Protein AF-A0A2D9PRL6-F1 (afdb_monomer)

Structure (mmCIF, N/CA/C/O backbone):
data_AF-A0A2D9PRL6-F1
#
_entry.id   AF-A0A2D9PRL6-F1
#
loop_
_atom_site.group_PDB
_atom_site.id
_atom_site.type_symbol
_atom_site.label_atom_id
_atom_site.label_alt_id
_atom_site.label_comp_id
_atom_site.label_asym_id
_atom_site.label_entity_id
_atom_site.label_seq_id
_atom_site.pdbx_PDB_ins_code
_atom_site.Cartn_x
_atom_site.Cartn_y
_atom_site.Cartn_z
_atom_site.occupancy
_atom_site.B_iso_or_equiv
_atom_site.auth_seq_id
_atom_site.auth_comp_id
_atom_site.auth_asym_id
_atom_si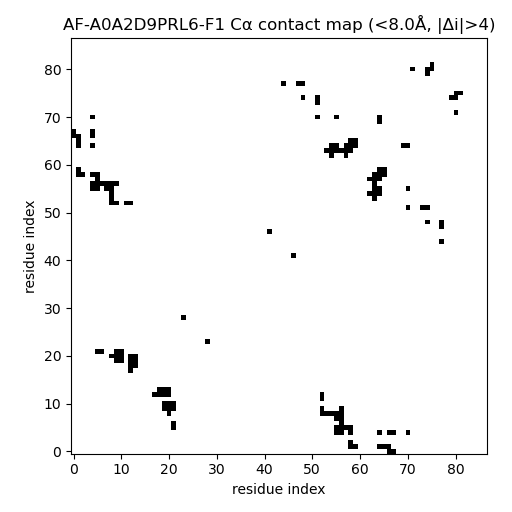te.auth_atom_id
_atom_site.pdbx_PDB_model_num
ATOM 1 N N . MET A 1 1 ? 4.593 -1.662 -13.572 1.00 86.06 1 MET A N 1
ATOM 2 C CA . MET A 1 1 ? 4.416 -2.397 -12.308 1.00 86.06 1 MET A CA 1
ATOM 3 C C . MET A 1 1 ? 4.536 -1.467 -11.108 1.00 86.06 1 MET A C 1
ATOM 5 O O . MET A 1 1 ? 3.536 -1.224 -10.453 1.00 86.06 1 MET A O 1
ATOM 9 N N . GLU A 1 2 ? 5.700 -0.875 -10.833 1.00 91.00 2 GLU A N 1
ATOM 10 C CA . GLU A 1 2 ? 5.917 0.016 -9.679 1.00 91.00 2 GLU A CA 1
ATOM 11 C C . GLU A 1 2 ? 5.019 1.253 -9.745 1.00 91.00 2 GLU A C 1
ATOM 13 O O . GLU A 1 2 ? 4.446 1.664 -8.742 1.00 91.00 2 GLU A O 1
ATOM 18 N N . ARG A 1 3 ? 4.835 1.818 -10.947 1.00 89.56 3 ARG A N 1
ATOM 19 C CA . ARG A 1 3 ? 3.873 2.906 -11.184 1.00 89.56 3 ARG A CA 1
ATOM 20 C C . ARG A 1 3 ? 2.449 2.512 -10.779 1.00 89.56 3 ARG A C 1
ATOM 22 O O . ARG A 1 3 ? 1.776 3.314 -10.145 1.00 89.56 3 ARG A O 1
ATOM 29 N N . ASP A 1 4 ? 2.019 1.300 -11.116 1.00 92.69 4 ASP A N 1
ATOM 30 C CA . ASP A 1 4 ? 0.664 0.811 -10.841 1.00 92.69 4 ASP A CA 1
ATOM 31 C C . ASP A 1 4 ? 0.452 0.611 -9.335 1.00 92.69 4 ASP A C 1
ATOM 33 O O . ASP A 1 4 ? -0.582 0.996 -8.796 1.00 92.69 4 ASP A O 1
ATOM 37 N N . ILE A 1 5 ? 1.471 0.098 -8.635 1.00 94.69 5 ILE A N 1
ATOM 38 C CA . ILE A 1 5 ? 1.470 -0.024 -7.172 1.00 94.69 5 ILE A CA 1
ATOM 39 C C . ILE A 1 5 ? 1.398 1.362 -6.514 1.00 94.69 5 ILE A C 1
ATOM 41 O O . ILE A 1 5 ? 0.604 1.563 -5.597 1.00 94.69 5 ILE A O 1
ATOM 45 N N . ARG A 1 6 ? 2.165 2.348 -7.005 1.00 90.56 6 ARG A N 1
ATOM 46 C CA . ARG A 1 6 ? 2.088 3.728 -6.494 1.00 90.56 6 ARG A CA 1
ATOM 47 C C . ARG A 1 6 ? 0.710 4.345 -6.721 1.00 90.56 6 ARG A C 1
ATOM 49 O O . ARG A 1 6 ? 0.174 4.973 -5.812 1.00 90.56 6 ARG A O 1
ATOM 56 N N . SER A 1 7 ? 0.109 4.132 -7.893 1.00 89.50 7 SER A 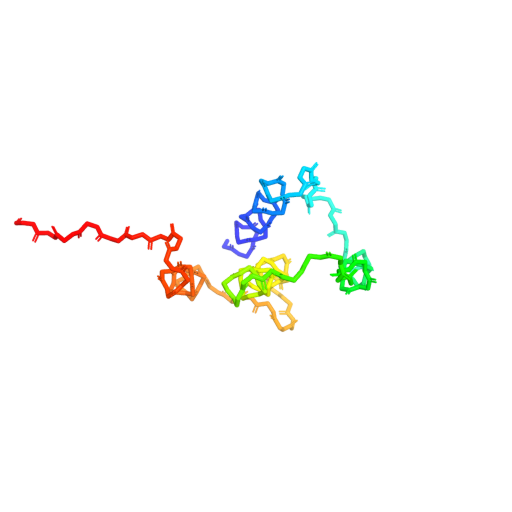N 1
ATOM 57 C CA . SER A 1 7 ? -1.261 4.574 -8.179 1.00 89.50 7 SER A CA 1
ATOM 58 C C . SER A 1 7 ? -2.289 3.910 -7.259 1.00 89.50 7 SER A C 1
ATOM 60 O O . SER A 1 7 ? -3.199 4.587 -6.787 1.00 89.50 7 SER A O 1
ATOM 62 N N . LEU A 1 8 ? -2.124 2.623 -6.942 1.00 91.88 8 LEU A N 1
ATOM 63 C CA . LEU A 1 8 ? -2.966 1.928 -5.967 1.00 91.88 8 LEU A CA 1
ATOM 64 C C . LEU A 1 8 ? -2.816 2.523 -4.558 1.00 91.88 8 LEU A C 1
ATOM 66 O O . LEU A 1 8 ? -3.817 2.800 -3.903 1.00 91.88 8 LEU A O 1
ATOM 70 N N . GLY A 1 9 ? -1.584 2.793 -4.116 1.00 90.19 9 GLY A N 1
ATOM 71 C CA . GLY A 1 9 ? -1.324 3.476 -2.846 1.00 90.19 9 GLY A CA 1
ATOM 72 C C . GLY A 1 9 ? -1.982 4.857 -2.777 1.00 90.19 9 GLY A C 1
ATOM 73 O O . GLY A 1 9 ? -2.601 5.202 -1.770 1.00 90.19 9 GLY A O 1
ATOM 74 N N . ALA A 1 10 ? -1.926 5.624 -3.869 1.00 84.56 10 ALA A N 1
ATOM 75 C CA . ALA A 1 10 ? -2.595 6.918 -3.953 1.00 84.56 10 ALA A CA 1
ATOM 76 C C . ALA A 1 10 ? -4.126 6.805 -3.868 1.00 84.56 10 ALA A C 1
ATOM 78 O O . ALA A 1 10 ? -4.753 7.595 -3.164 1.00 84.56 10 ALA A O 1
ATOM 79 N N . LEU A 1 11 ? -4.719 5.793 -4.512 1.00 87.31 11 LEU A N 1
ATOM 80 C CA . LEU A 1 11 ? -6.153 5.502 -4.409 1.00 87.31 11 LEU A CA 1
ATOM 81 C C . LEU A 1 11 ? -6.562 5.146 -2.977 1.00 87.31 11 LEU A C 1
ATOM 83 O O . LEU A 1 11 ? -7.532 5.704 -2.474 1.00 87.31 11 LEU A O 1
ATOM 87 N N . PHE A 1 12 ? -5.812 4.280 -2.289 1.00 87.44 12 PHE A N 1
ATOM 88 C CA . PHE A 1 12 ? -6.083 3.974 -0.881 1.00 87.44 12 PHE A CA 1
ATOM 89 C C . PHE A 1 12 ? -5.992 5.220 0.006 1.00 87.44 12 PHE A C 1
ATOM 91 O O . PHE A 1 12 ? -6.864 5.432 0.847 1.00 87.44 12 PHE A O 1
ATOM 98 N N . SER A 1 13 ? -4.975 6.063 -0.198 1.00 82.25 13 SER A N 1
ATOM 99 C CA . SER A 1 13 ? -4.833 7.332 0.527 1.00 82.25 13 SER A CA 1
ATOM 100 C C . SER A 1 13 ? -6.047 8.247 0.311 1.00 82.25 13 SER A C 1
ATOM 102 O O . SER A 1 13 ? -6.612 8.783 1.268 1.00 82.25 13 SER A O 1
ATOM 104 N N . PHE A 1 14 ? -6.521 8.351 -0.934 1.00 79.25 14 PHE A N 1
ATOM 105 C CA . PHE A 1 14 ? -7.718 9.118 -1.259 1.00 79.25 14 PHE A CA 1
ATOM 106 C C . PHE A 1 14 ? -8.975 8.534 -0.608 1.00 79.25 14 PHE A C 1
ATOM 108 O O . PHE A 1 14 ? -9.738 9.269 0.011 1.00 79.25 14 PHE A O 1
ATOM 115 N N . CYS A 1 15 ? -9.186 7.220 -0.685 1.00 80.19 15 CYS A N 1
ATOM 116 C CA . CYS A 1 15 ? -10.360 6.575 -0.099 1.00 80.19 15 CYS A CA 1
ATOM 117 C C . CYS A 1 15 ? -10.409 6.689 1.430 1.00 80.19 15 CYS A C 1
ATOM 119 O O . CYS A 1 15 ? -11.489 6.837 1.993 1.00 80.19 15 CYS A O 1
ATOM 121 N N . LEU A 1 16 ? -9.259 6.614 2.102 1.00 74.81 16 LEU A N 1
ATOM 122 C CA . LEU A 1 16 ? -9.190 6.657 3.562 1.00 74.81 16 LEU A CA 1
ATOM 123 C C . LEU A 1 16 ? -9.244 8.086 4.119 1.00 74.81 16 LEU A C 1
ATOM 125 O O . LEU A 1 16 ? -9.758 8.284 5.218 1.00 74.81 16 LEU A O 1
ATOM 129 N N . PHE A 1 17 ? -8.716 9.074 3.386 1.00 70.25 17 PHE A N 1
ATOM 130 C CA . PHE A 1 17 ? -8.460 10.414 3.936 1.00 70.25 17 PHE A CA 1
ATOM 131 C C . PHE A 1 17 ? -8.946 11.573 3.057 1.00 70.25 17 PHE A C 1
ATOM 133 O O . PHE A 1 17 ? -8.774 12.732 3.431 1.00 70.25 17 PHE A O 1
ATOM 140 N N . GLY A 1 18 ? -9.506 11.298 1.877 1.00 67.94 18 GLY A N 1
ATOM 141 C CA . GLY A 1 18 ? -9.913 12.318 0.905 1.00 67.94 18 GLY A CA 1
ATOM 142 C C . GLY A 1 18 ? -8.745 13.096 0.288 1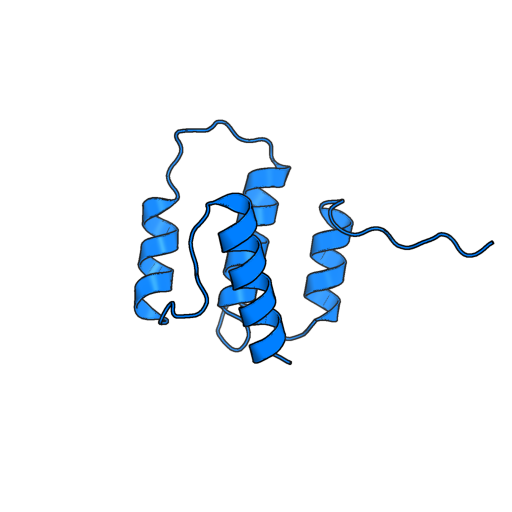.00 67.94 18 GLY A C 1
ATOM 143 O O . GLY A 1 18 ? -8.961 14.163 -0.284 1.00 67.94 18 GLY A O 1
ATOM 144 N N . ARG A 1 19 ? -7.504 12.604 0.423 1.00 65.00 19 ARG A N 1
ATOM 145 C CA . ARG A 1 19 ? -6.294 13.262 -0.091 1.00 65.00 19 ARG A CA 1
ATOM 146 C C . ARG A 1 19 ? -5.790 12.582 -1.355 1.00 65.00 19 ARG A C 1
ATOM 148 O O . ARG A 1 19 ? -5.516 11.386 -1.349 1.00 65.00 19 ARG A O 1
ATOM 155 N N . ASP A 1 20 ? -5.621 13.358 -2.419 1.00 65.19 20 ASP A N 1
ATOM 156 C CA . ASP A 1 20 ? -4.989 12.875 -3.642 1.00 65.19 20 ASP A CA 1
ATOM 157 C C . ASP A 1 20 ? -3.468 12.795 -3.443 1.00 65.19 20 ASP A C 1
ATOM 159 O O . ASP A 1 20 ? -2.789 13.815 -3.324 1.00 65.19 20 ASP A O 1
ATOM 163 N N . ALA A 1 21 ? -2.942 11.571 -3.372 1.00 62.47 21 ALA A N 1
ATOM 164 C CA . ALA A 1 21 ? -1.512 11.323 -3.230 1.00 62.47 21 ALA A CA 1
ATOM 165 C C . ALA A 1 21 ? -0.808 1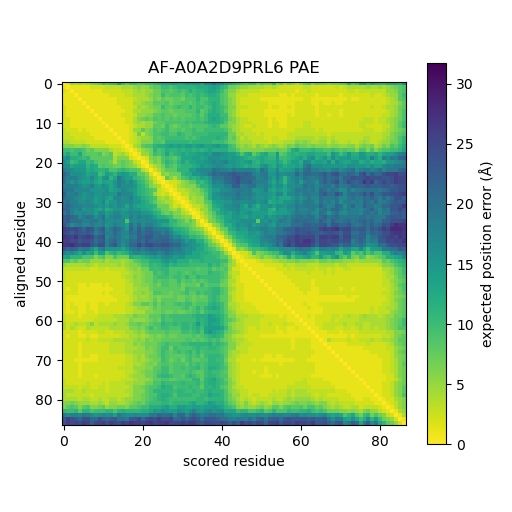1.007 -4.568 1.00 62.47 21 ALA A C 1
ATOM 167 O O . ALA A 1 21 ? 0.354 10.601 -4.570 1.00 62.47 21 ALA A O 1
ATOM 168 N N . THR A 1 22 ? -1.479 11.184 -5.714 1.00 62.56 22 THR A N 1
ATOM 169 C CA . THR A 1 22 ? -0.911 10.868 -7.040 1.00 62.56 22 THR A CA 1
ATOM 170 C C . THR A 1 22 ? 0.273 11.756 -7.429 1.00 62.56 22 THR A C 1
ATOM 172 O O . THR A 1 22 ? 1.108 11.334 -8.230 1.00 62.56 22 THR A O 1
ATOM 175 N N . ALA A 1 23 ? 0.371 12.953 -6.844 1.00 54.62 23 ALA A N 1
ATOM 176 C CA . ALA A 1 23 ? 1.417 13.938 -7.117 1.00 54.62 23 ALA A CA 1
ATOM 177 C C . ALA A 1 23 ? 2.539 13.983 -6.060 1.00 54.62 23 ALA A C 1
ATOM 179 O O . ALA A 1 23 ? 3.461 14.783 -6.204 1.00 54.62 23 ALA A O 1
ATOM 180 N N . VAL A 1 24 ? 2.473 13.148 -5.013 1.00 57.97 24 VAL A N 1
ATOM 181 C CA . VAL A 1 24 ? 3.348 13.269 -3.835 1.00 57.97 24 VAL A CA 1
ATOM 182 C C . VAL A 1 24 ? 4.783 12.910 -4.213 1.00 57.97 24 VAL A C 1
ATOM 184 O O . VAL A 1 24 ? 5.112 11.757 -4.502 1.00 57.97 24 VAL A O 1
ATOM 187 N N . THR A 1 25 ? 5.642 13.924 -4.223 1.00 53.44 25 THR A N 1
ATOM 188 C CA . THR A 1 25 ? 7.084 13.778 -4.444 1.00 53.44 25 THR A CA 1
ATOM 189 C C . THR A 1 25 ? 7.752 13.106 -3.239 1.00 53.44 25 THR A C 1
ATOM 191 O O . THR A 1 25 ? 7.241 13.145 -2.121 1.00 53.44 25 THR A O 1
ATOM 194 N N . GLU A 1 26 ? 8.926 12.492 -3.429 1.00 51.44 26 GLU A N 1
ATOM 195 C CA . GLU A 1 26 ? 9.660 11.769 -2.369 1.00 51.44 26 GLU A CA 1
ATOM 196 C C . GLU A 1 26 ? 9.892 12.613 -1.094 1.00 51.44 26 GLU A C 1
ATOM 198 O O . GLU A 1 26 ? 9.969 12.086 0.018 1.00 51.44 26 GLU A O 1
ATOM 203 N N . LEU A 1 27 ? 9.943 13.941 -1.246 1.00 45.47 27 LEU A N 1
ATOM 204 C CA . LEU A 1 27 ? 10.089 14.914 -0.164 1.00 45.47 27 LEU A CA 1
ATOM 205 C C . LEU A 1 27 ? 8.815 15.059 0.693 1.00 45.47 27 LEU A C 1
ATOM 207 O O . LEU A 1 27 ? 8.902 15.196 1.913 1.00 45.47 27 LEU A O 1
ATOM 211 N N . GLU A 1 28 ? 7.638 14.985 0.076 1.00 55.53 28 GLU A N 1
ATOM 212 C CA . GLU A 1 28 ? 6.331 15.079 0.741 1.00 55.53 28 GLU A CA 1
ATOM 213 C C . GLU A 1 28 ? 5.950 13.755 1.428 1.00 55.53 28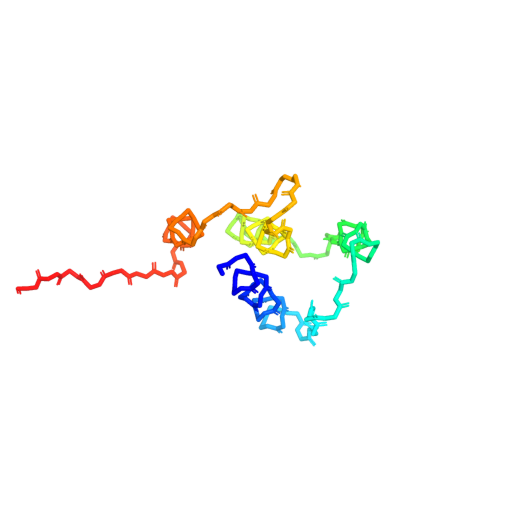 GLU A C 1
ATOM 215 O O . GLU A 1 28 ? 5.242 13.760 2.436 1.00 55.53 28 GLU A O 1
ATOM 220 N N . LEU A 1 29 ? 6.513 12.622 0.982 1.00 55.75 29 LEU A N 1
ATOM 221 C CA . LEU A 1 29 ? 6.367 11.329 1.668 1.00 55.75 29 LEU A CA 1
ATOM 222 C C . LEU A 1 29 ? 6.924 11.345 3.095 1.00 55.75 29 LEU A C 1
ATOM 224 O O . LEU A 1 29 ? 6.353 10.709 3.976 1.00 55.75 29 LEU A O 1
ATOM 228 N N . ARG A 1 30 ? 7.995 12.108 3.350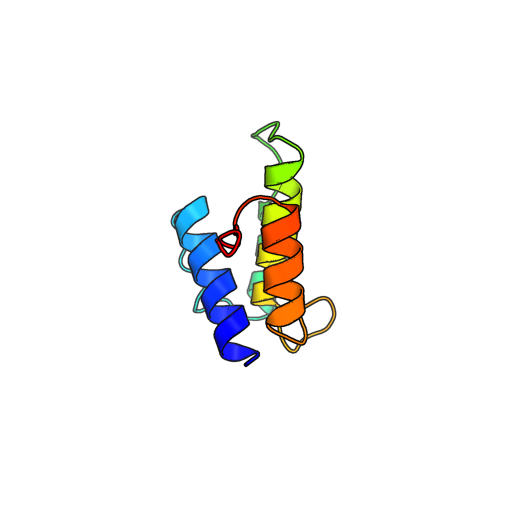 1.00 49.94 30 ARG A N 1
ATOM 229 C CA . ARG A 1 30 ? 8.543 12.288 4.709 1.00 49.94 30 ARG A CA 1
ATOM 230 C C . ARG A 1 30 ? 7.651 13.156 5.600 1.00 49.94 30 ARG A C 1
ATOM 232 O O . ARG A 1 30 ? 7.740 13.066 6.818 1.00 49.94 30 ARG A O 1
ATOM 239 N N . GLN A 1 31 ? 6.807 14.004 5.013 1.00 51.12 31 GLN A N 1
ATOM 240 C CA . GLN A 1 31 ? 5.847 14.827 5.756 1.00 51.12 31 GLN A CA 1
ATOM 241 C C . GLN A 1 31 ? 4.558 14.056 6.068 1.00 51.12 31 GLN A C 1
ATOM 243 O O . GLN A 1 31 ? 3.917 14.324 7.085 1.00 51.12 31 GLN A O 1
ATOM 248 N N . LEU A 1 32 ? 4.205 13.070 5.236 1.00 55.12 32 LEU A N 1
ATOM 249 C CA . LEU A 1 32 ? 3.090 12.162 5.498 1.00 55.12 32 LEU A CA 1
ATOM 250 C C . LEU A 1 32 ? 3.351 11.291 6.740 1.00 55.12 32 LEU A C 1
ATOM 252 O O . LEU A 1 32 ? 2.447 11.150 7.552 1.00 55.12 32 LEU A O 1
ATOM 256 N N . ASP A 1 33 ? 4.588 10.816 6.945 1.00 53.59 33 ASP A N 1
ATOM 257 C CA . ASP A 1 33 ? 5.003 10.110 8.177 1.00 53.59 33 ASP A CA 1
ATOM 258 C C . ASP A 1 33 ? 4.823 10.977 9.442 1.00 53.59 33 ASP A C 1
ATOM 260 O O . ASP A 1 33 ? 4.421 10.478 10.487 1.00 53.59 33 ASP A O 1
ATOM 264 N N . ASN A 1 34 ? 5.068 12.292 9.346 1.00 50.12 34 ASN A N 1
ATOM 265 C CA . ASN A 1 34 ? 5.048 13.217 10.492 1.00 50.12 34 ASN A CA 1
ATOM 266 C C . ASN A 1 34 ? 3.679 13.862 10.774 1.00 50.12 34 ASN A C 1
ATOM 268 O O . ASN A 1 34 ? 3.489 14.452 11.832 1.00 50.12 34 ASN A O 1
ATOM 272 N N . THR A 1 35 ? 2.730 13.796 9.836 1.00 52.84 35 THR A N 1
ATOM 273 C CA . THR A 1 35 ? 1.339 14.261 10.041 1.00 52.84 35 THR A CA 1
ATOM 274 C C . THR A 1 35 ? 0.396 13.121 10.417 1.00 52.84 35 TH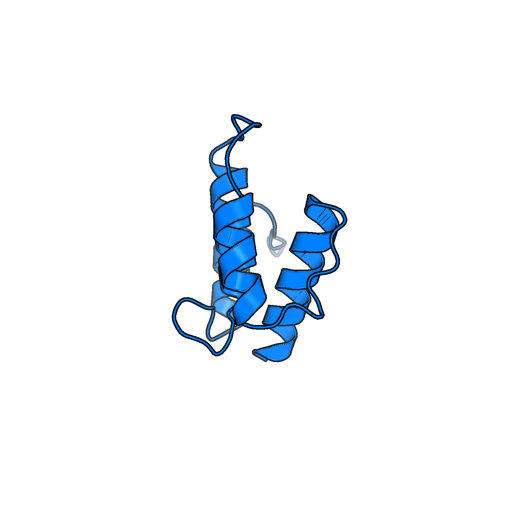R A C 1
ATOM 276 O O . THR A 1 35 ? -0.810 13.320 10.544 1.00 52.84 35 THR A O 1
ATOM 279 N N . TRP A 1 36 ? 0.958 11.926 10.591 1.00 59.16 36 TRP A N 1
ATOM 280 C CA . TRP A 1 36 ? 0.247 10.687 10.863 1.00 59.16 36 TRP A CA 1
ATOM 281 C C . TRP A 1 36 ? -0.230 10.544 12.322 1.00 59.16 36 TRP A C 1
ATOM 283 O O . TRP A 1 36 ? -0.943 9.587 12.635 1.00 59.16 36 TRP A O 1
ATOM 293 N N . ASP A 1 37 ? 0.146 11.481 13.197 1.00 52.75 37 ASP A N 1
ATOM 294 C CA . ASP A 1 37 ? 0.052 11.350 14.653 1.00 52.75 37 ASP A CA 1
ATOM 295 C C . ASP A 1 37 ? -1.390 11.515 15.192 1.00 52.75 37 ASP A C 1
ATOM 297 O O . ASP A 1 37 ? -1.951 12.607 15.268 1.00 52.75 37 ASP A O 1
ATOM 301 N N . ASP A 1 38 ? -1.999 10.359 15.474 1.00 53.66 38 ASP A N 1
ATOM 302 C CA . ASP A 1 38 ? -2.733 9.971 16.685 1.00 53.66 38 ASP A CA 1
ATOM 303 C C . ASP A 1 38 ? -3.754 10.931 17.328 1.00 53.66 38 ASP A C 1
ATOM 305 O O . ASP A 1 38 ? -3.621 11.342 18.478 1.00 53.66 38 ASP A O 1
ATOM 309 N N . GLU A 1 39 ? -4.908 11.117 16.679 1.00 47.84 39 GLU A N 1
ATOM 310 C CA . GLU A 1 39 ? -6.160 11.403 17.417 1.00 47.84 39 GLU A CA 1
ATOM 311 C C . GLU A 1 39 ? -7.187 10.267 17.378 1.00 47.84 39 GLU A C 1
ATOM 313 O O . GLU A 1 39 ? -8.177 10.282 18.111 1.00 47.84 39 GLU A O 1
ATOM 318 N N . GLN A 1 40 ? -6.951 9.220 16.590 1.00 47.66 40 GLN A N 1
ATOM 319 C CA . GLN A 1 40 ? -7.825 8.056 16.592 1.00 47.66 40 GLN A CA 1
ATOM 320 C C . GLN A 1 40 ? -7.050 6.842 17.059 1.00 47.66 40 GLN A C 1
ATOM 322 O O . GLN A 1 40 ? -6.188 6.326 16.356 1.00 47.66 40 GLN A O 1
ATOM 327 N N . LYS A 1 41 ? -7.427 6.384 18.255 1.00 46.66 41 LYS A N 1
ATOM 328 C CA . LYS A 1 41 ? -7.154 5.076 18.857 1.00 46.66 41 LYS A CA 1
ATOM 329 C C . LYS A 1 41 ? -7.684 3.973 17.923 1.00 46.66 41 LYS A C 1
ATOM 331 O O . LYS A 1 41 ? -8.703 3.340 18.182 1.00 46.66 41 LYS A O 1
ATOM 336 N N . ALA A 1 42 ? -7.072 3.850 16.756 1.00 48.69 42 ALA A N 1
ATOM 337 C CA . ALA A 1 42 ? -7.566 3.073 15.643 1.00 48.69 42 ALA A CA 1
ATOM 338 C C . ALA A 1 42 ? -7.121 1.620 15.817 1.00 48.69 42 ALA A C 1
ATOM 340 O O . ALA A 1 42 ? -6.029 1.342 16.310 1.00 48.69 42 ALA A O 1
ATOM 341 N N . SER A 1 43 ? -7.999 0.685 15.463 1.00 57.75 43 SER A N 1
ATOM 342 C CA . SER A 1 43 ? -7.733 -0.748 15.579 1.00 57.75 43 SER A CA 1
ATOM 343 C C . SER A 1 43 ? -6.427 -1.138 14.868 1.00 57.75 43 SER A C 1
ATOM 345 O O . SER A 1 43 ? -6.031 -0.495 13.896 1.00 57.75 43 SER A O 1
ATOM 347 N N . CYS A 1 44 ? -5.772 -2.213 15.326 1.00 58.78 44 CYS A N 1
ATOM 348 C CA . CYS A 1 44 ? -4.524 -2.755 14.757 1.00 58.78 44 CYS A CA 1
ATOM 349 C C . CYS A 1 44 ? -4.525 -2.791 13.211 1.00 58.78 44 CYS A C 1
ATOM 351 O O . CYS A 1 44 ? -3.536 -2.438 12.567 1.00 58.78 44 CYS A O 1
ATOM 353 N N . ASN A 1 45 ? -5.676 -3.118 12.616 1.00 68.00 45 ASN A N 1
ATOM 354 C CA . ASN A 1 45 ? -5.848 -3.227 11.168 1.00 68.00 45 ASN A CA 1
ATOM 355 C C . ASN A 1 45 ? -5.718 -1.883 10.442 1.00 68.00 45 ASN A C 1
ATOM 357 O O . ASN A 1 45 ? -5.231 -1.850 9.316 1.00 68.00 45 ASN A O 1
ATOM 361 N N . ILE A 1 46 ? -6.120 -0.773 11.071 1.00 74.75 46 ILE A N 1
ATOM 362 C CA . ILE A 1 46 ? -5.953 0.559 10.488 1.00 74.75 46 ILE A CA 1
ATOM 363 C C . ILE A 1 46 ? -4.464 0.891 10.444 1.00 74.75 46 ILE A C 1
ATOM 365 O O . ILE A 1 46 ? -3.966 1.213 9.376 1.00 74.75 46 ILE A O 1
ATOM 369 N N . THR A 1 47 ? -3.718 0.738 11.539 1.00 78.62 47 THR A N 1
ATOM 370 C CA . THR A 1 47 ? -2.264 0.991 11.536 1.00 78.62 47 THR A CA 1
ATOM 371 C C . THR A 1 47 ? -1.535 0.150 10.489 1.00 78.62 47 THR A C 1
ATOM 373 O O . THR A 1 47 ? -0.732 0.687 9.729 1.00 78.62 47 THR A O 1
ATOM 376 N N . ALA A 1 48 ? -1.867 -1.136 10.375 1.00 85.25 48 ALA A N 1
ATOM 377 C CA . ALA A 1 48 ? -1.240 -2.015 9.395 1.00 85.25 48 ALA A CA 1
ATOM 378 C C . ALA A 1 48 ? -1.597 -1.644 7.940 1.00 85.25 48 ALA A C 1
ATOM 380 O O . ALA A 1 48 ? -0.708 -1.569 7.093 1.00 85.25 48 ALA A O 1
ATOM 381 N N . LEU A 1 49 ? -2.860 -1.298 7.656 1.00 85.81 49 LEU A N 1
ATOM 382 C CA . LEU A 1 49 ? -3.270 -0.790 6.341 1.00 85.81 49 LEU A CA 1
ATOM 383 C C . LEU A 1 49 ? -2.511 0.485 5.970 1.00 85.81 49 LEU A C 1
ATOM 385 O O . LEU A 1 49 ? -2.026 0.629 4.852 1.00 85.81 49 LEU A O 1
ATOM 389 N N . LYS A 1 50 ? -2.365 1.404 6.919 1.00 83.88 50 LYS A N 1
ATOM 390 C CA . LYS A 1 50 ? -1.636 2.658 6.729 1.00 83.88 50 LYS A CA 1
ATOM 391 C C . LYS A 1 50 ? -0.169 2.404 6.365 1.00 83.88 50 LYS A C 1
ATOM 393 O O . LYS A 1 50 ? 0.338 2.991 5.408 1.00 83.88 50 LYS A O 1
ATOM 398 N N . THR A 1 51 ? 0.482 1.462 7.050 1.00 87.94 51 THR A N 1
ATOM 399 C CA . THR A 1 51 ? 1.827 0.996 6.688 1.00 87.94 51 THR A CA 1
ATOM 400 C C . THR A 1 51 ? 1.863 0.429 5.268 1.00 87.94 51 THR A C 1
ATOM 402 O O . THR A 1 51 ? 2.748 0.799 4.494 1.00 87.94 51 THR A O 1
ATOM 405 N N . SER A 1 52 ? 0.900 -0.411 4.879 1.00 91.56 52 SER A N 1
ATOM 406 C CA . SER A 1 52 ? 0.818 -0.932 3.508 1.00 91.56 52 SER A CA 1
ATOM 407 C C . SER A 1 52 ? 0.665 0.190 2.477 1.00 91.56 52 SER A C 1
ATOM 409 O O . SER A 1 52 ? 1.372 0.187 1.473 1.00 91.56 52 SER A O 1
ATOM 411 N N . VAL A 1 53 ? -0.172 1.199 2.733 1.00 89.94 53 VAL A N 1
ATOM 412 C CA . VAL A 1 53 ? -0.333 2.361 1.840 1.00 89.94 53 VAL A CA 1
ATOM 413 C C . VAL A 1 53 ? 0.987 3.113 1.656 1.00 89.94 53 VAL A C 1
ATOM 415 O O . VAL A 1 53 ? 1.380 3.387 0.521 1.00 89.94 53 VAL A O 1
ATOM 418 N N . LEU A 1 54 ? 1.728 3.382 2.735 1.00 88.06 54 LEU A N 1
ATOM 419 C CA . LEU A 1 54 ? 3.042 4.034 2.651 1.00 88.06 54 LEU A CA 1
ATOM 420 C C . LEU A 1 54 ? 4.042 3.207 1.829 1.00 88.06 54 LEU A C 1
ATOM 422 O O . LEU A 1 54 ? 4.753 3.748 0.977 1.00 88.06 54 LEU A O 1
ATOM 426 N N . ARG A 1 55 ? 4.063 1.884 2.022 1.00 92.38 55 ARG A N 1
ATOM 427 C CA . ARG A 1 55 ? 4.903 0.968 1.234 1.00 92.38 55 ARG A CA 1
ATOM 428 C C . ARG A 1 55 ? 4.503 0.936 -0.244 1.00 92.38 55 ARG A C 1
ATOM 430 O O . ARG A 1 55 ? 5.382 0.816 -1.097 1.00 92.38 55 ARG A O 1
ATOM 437 N N . MET A 1 56 ? 3.213 1.074 -0.566 1.00 93.19 56 MET A N 1
ATOM 438 C CA . MET A 1 56 ? 2.736 1.176 -1.953 1.00 93.19 56 MET A CA 1
ATOM 439 C C . MET A 1 56 ? 3.216 2.462 -2.616 1.00 93.19 56 MET A C 1
ATOM 441 O O . MET A 1 56 ? 3.748 2.415 -3.723 1.00 93.19 56 MET A O 1
ATOM 445 N N . ILE A 1 57 ? 3.097 3.606 -1.936 1.00 88.06 57 ILE A N 1
ATOM 446 C CA . ILE A 1 57 ? 3.539 4.888 -2.501 1.00 88.06 57 ILE A CA 1
ATOM 447 C C . ILE A 1 57 ? 5.067 4.906 -2.703 1.00 88.06 57 ILE A C 1
ATOM 449 O O . ILE A 1 57 ? 5.563 5.491 -3.665 1.00 88.06 57 ILE A O 1
ATOM 453 N N . ARG A 1 58 ? 5.822 4.184 -1.864 1.00 87.75 58 ARG A N 1
ATOM 454 C CA . ARG A 1 58 ? 7.278 4.006 -2.000 1.00 87.75 58 ARG A CA 1
ATOM 455 C C . ARG A 1 58 ? 7.697 2.918 -2.995 1.00 87.75 58 ARG A C 1
ATOM 457 O O . ARG A 1 58 ? 8.886 2.608 -3.053 1.00 87.75 58 ARG A O 1
ATOM 464 N N . ALA A 1 59 ? 6.790 2.308 -3.761 1.00 91.31 59 ALA A N 1
ATOM 465 C CA . ALA A 1 59 ? 7.170 1.223 -4.668 1.00 91.31 59 ALA A CA 1
ATOM 466 C C . ALA A 1 59 ? 8.264 1.663 -5.659 1.00 91.31 59 ALA A C 1
ATOM 468 O O . ALA A 1 59 ? 8.179 2.745 -6.247 1.00 91.31 59 ALA A O 1
ATOM 469 N N . GLY A 1 60 ? 9.298 0.833 -5.822 1.00 85.38 60 GLY A N 1
ATOM 470 C CA . GLY A 1 60 ? 10.520 1.169 -6.570 1.00 85.38 60 GLY A CA 1
ATOM 471 C C . GLY A 1 60 ? 11.600 1.922 -5.772 1.00 85.38 60 GLY A C 1
ATOM 472 O O . GLY A 1 60 ? 12.663 2.205 -6.315 1.00 85.38 60 GLY A O 1
ATOM 473 N N . PHE A 1 61 ? 11.361 2.212 -4.489 1.00 86.62 61 PHE A N 1
ATOM 474 C CA . PHE A 1 61 ? 12.326 2.808 -3.559 1.00 86.62 61 PHE A CA 1
ATOM 475 C C . PHE A 1 61 ? 12.541 1.915 -2.329 1.00 86.62 61 PHE A C 1
ATOM 477 O O . PHE A 1 61 ? 11.797 0.963 -2.074 1.00 86.62 61 PHE A O 1
ATOM 484 N N . ALA A 1 62 ? 13.555 2.243 -1.523 1.00 86.88 62 ALA A N 1
ATOM 485 C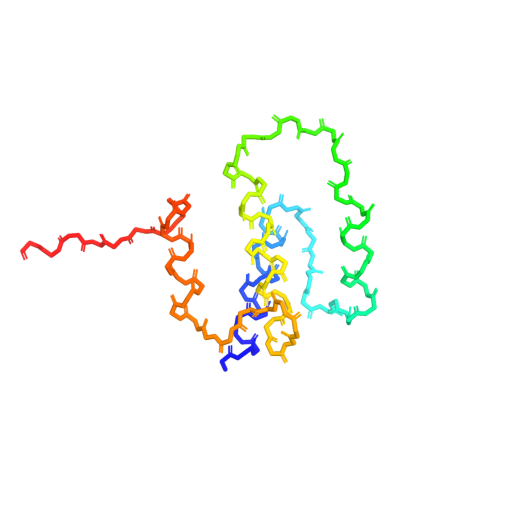 CA . ALA A 1 62 ? 13.832 1.538 -0.275 1.00 86.88 62 ALA A CA 1
ATOM 486 C C . ALA A 1 62 ? 12.618 1.570 0.674 1.00 86.88 62 ALA A C 1
ATOM 488 O O . ALA A 1 62 ? 12.035 2.631 0.932 1.00 86.88 62 ALA A O 1
ATOM 489 N N . GLY A 1 63 ? 12.256 0.395 1.197 1.00 85.12 63 GLY A N 1
ATOM 490 C CA . GLY A 1 63 ? 11.100 0.195 2.078 1.00 85.12 63 GLY A CA 1
ATOM 491 C C . GLY A 1 63 ? 9.751 0.084 1.358 1.00 85.12 63 GLY A C 1
ATOM 492 O O . GLY A 1 63 ? 8.754 -0.206 2.012 1.00 85.12 63 GLY A O 1
ATOM 493 N N . GLY A 1 64 ? 9.696 0.282 0.038 1.00 91.69 64 GLY A N 1
ATOM 494 C CA . GLY A 1 64 ? 8.482 0.084 -0.752 1.00 91.69 64 GLY A CA 1
ATOM 495 C C . GLY A 1 64 ? 8.305 -1.342 -1.267 1.00 91.69 64 GLY A C 1
ATOM 496 O O . GLY A 1 64 ? 9.239 -2.151 -1.256 1.00 91.69 64 GLY A O 1
ATOM 497 N N . TYR A 1 65 ? 7.102 -1.643 -1.756 1.00 94.81 65 TYR A N 1
ATOM 498 C CA . TYR A 1 65 ? 6.846 -2.906 -2.452 1.00 94.81 65 TYR A CA 1
ATOM 499 C C . TYR A 1 65 ? 7.640 -2.997 -3.760 1.00 94.81 65 TYR A C 1
ATOM 501 O O . TYR A 1 65 ? 7.830 -2.000 -4.460 1.00 94.81 65 TYR A O 1
ATOM 509 N N . GLN A 1 66 ? 8.094 -4.210 -4.073 1.00 94.69 66 GLN A N 1
ATOM 510 C CA . GLN A 1 66 ? 8.858 -4.512 -5.288 1.00 94.69 66 GLN A CA 1
ATOM 511 C C . GLN A 1 66 ? 7.986 -5.158 -6.372 1.00 94.69 66 GLN A C 1
ATOM 513 O O . GLN A 1 66 ? 8.311 -5.092 -7.552 1.00 94.69 66 GLN A O 1
ATOM 518 N N . ASP A 1 67 ? 6.854 -5.742 -5.984 1.00 95.25 67 ASP A N 1
ATOM 519 C CA . ASP A 1 67 ? 5.951 -6.460 -6.872 1.00 95.25 67 ASP A CA 1
ATOM 520 C C . ASP A 1 67 ? 4.501 -6.393 -6.360 1.00 95.25 67 ASP A C 1
ATOM 522 O O . ASP A 1 67 ? 4.238 -6.119 -5.187 1.00 95.25 67 ASP A O 1
ATOM 526 N N . MET A 1 68 ? 3.547 -6.629 -7.265 1.00 95.56 68 MET A N 1
ATOM 527 C CA . MET A 1 68 ? 2.113 -6.578 -6.957 1.00 95.56 68 MET A CA 1
ATOM 528 C C . MET A 1 68 ? 1.634 -7.811 -6.174 1.00 95.56 68 MET A C 1
ATOM 530 O O . MET A 1 68 ? 0.621 -7.747 -5.484 1.00 95.56 68 MET A O 1
ATOM 534 N N . GLN A 1 69 ? 2.343 -8.938 -6.255 1.00 95.38 69 GLN A N 1
ATOM 535 C CA . GLN A 1 69 ? 1.942 -10.160 -5.561 1.00 95.38 69 GLN A CA 1
ATOM 536 C C . GLN A 1 69 ? 2.049 -9.972 -4.044 1.00 95.38 69 GLN A C 1
ATOM 538 O O . GLN A 1 69 ? 1.103 -10.280 -3.324 1.00 95.38 69 GLN A O 1
ATOM 543 N N . THR A 1 70 ? 3.148 -9.387 -3.573 1.00 95.56 70 THR A N 1
ATOM 544 C CA . THR A 1 70 ? 3.357 -9.053 -2.161 1.00 95.56 70 THR A CA 1
ATOM 545 C C . THR A 1 70 ? 2.315 -8.044 -1.667 1.00 95.56 70 THR A C 1
ATOM 547 O O . THR A 1 70 ? 1.783 -8.197 -0.574 1.00 95.56 70 THR A O 1
ATOM 550 N N . VAL A 1 71 ? 1.946 -7.053 -2.490 1.00 95.81 71 VAL A N 1
ATOM 551 C CA . VAL A 1 71 ? 0.856 -6.108 -2.170 1.00 95.81 71 VAL A CA 1
ATOM 552 C C . VAL A 1 71 ? -0.455 -6.850 -1.914 1.00 95.81 71 VAL A C 1
ATOM 554 O O . VAL A 1 71 ? -1.145 -6.591 -0.932 1.00 95.81 71 VAL A O 1
ATOM 557 N N . VAL A 1 72 ? -0.806 -7.770 -2.808 1.00 94.50 72 VAL A N 1
ATOM 558 C CA . VAL A 1 72 ? -2.058 -8.523 -2.735 1.00 94.50 72 VAL A CA 1
ATOM 559 C C . VAL A 1 72 ? -2.079 -9.475 -1.535 1.00 94.50 72 VAL A C 1
ATOM 561 O O . VAL A 1 72 ? -3.122 -9.593 -0.895 1.00 94.50 72 VAL A O 1
ATOM 564 N N . ILE A 1 73 ? -0.951 -10.117 -1.210 1.00 95.06 73 ILE A N 1
ATOM 565 C CA . ILE A 1 73 ? -0.814 -10.970 -0.018 1.00 95.06 73 ILE A CA 1
ATOM 566 C C . ILE A 1 73 ? -1.058 -10.147 1.248 1.00 95.06 73 ILE A C 1
ATOM 568 O O . ILE A 1 73 ? -1.944 -10.496 2.023 1.00 95.06 73 ILE A O 1
ATOM 572 N N . ASP A 1 74 ? -0.363 -9.019 1.409 1.00 94.56 74 ASP A N 1
ATOM 573 C CA . ASP A 1 74 ? -0.520 -8.163 2.589 1.00 94.56 74 ASP A CA 1
ATOM 574 C C . ASP A 1 74 ? -1.973 -7.650 2.708 1.00 94.56 74 ASP A C 1
ATOM 576 O O . ASP A 1 74 ? -2.559 -7.654 3.788 1.00 94.56 74 ASP A O 1
ATOM 580 N N . LEU A 1 75 ? -2.612 -7.262 1.597 1.00 93.06 75 LEU A N 1
ATOM 581 C CA . LEU A 1 75 ? -4.022 -6.844 1.601 1.00 93.06 75 LEU A CA 1
ATOM 582 C C . LEU A 1 75 ? -4.996 -7.983 1.946 1.00 93.06 75 LEU A C 1
ATOM 584 O O . LEU A 1 75 ? -6.053 -7.724 2.527 1.00 93.06 75 LEU A O 1
ATOM 588 N N . TRP A 1 76 ? -4.675 -9.225 1.587 1.00 93.12 76 TRP A N 1
ATOM 589 C CA . TRP A 1 76 ? -5.463 -10.398 1.960 1.00 93.12 76 TRP A CA 1
ATOM 590 C C . TRP A 1 76 ? -5.311 -10.732 3.448 1.00 93.12 76 TRP A C 1
ATOM 592 O O . TRP A 1 76 ? -6.316 -10.965 4.117 1.00 93.12 76 TRP A O 1
ATOM 602 N N . GLU A 1 77 ? -4.093 -10.666 3.993 1.00 90.81 77 GLU A N 1
ATOM 603 C CA . GLU A 1 77 ? -3.836 -10.848 5.431 1.00 90.81 77 GLU A CA 1
ATOM 604 C C . GLU A 1 77 ? -4.543 -9.783 6.283 1.00 90.81 77 GLU A C 1
ATOM 606 O O . GLU A 1 77 ? -5.029 -10.073 7.377 1.00 90.81 77 GLU A O 1
ATOM 611 N N . LEU A 1 78 ? -4.683 -8.566 5.750 1.00 89.25 78 LEU A N 1
ATOM 612 C CA . LEU A 1 78 ? -5.472 -7.491 6.358 1.00 89.25 78 LEU A CA 1
ATOM 613 C C . LEU A 1 78 ? -6.992 -7.648 6.178 1.00 89.25 78 LEU A C 1
ATOM 615 O O . LEU A 1 78 ? -7.756 -6.851 6.726 1.00 89.25 78 LEU A O 1
ATOM 619 N N . GLY A 1 79 ? -7.447 -8.647 5.416 1.00 88.62 79 GLY A N 1
ATOM 620 C CA . GLY A 1 79 ? -8.863 -8.901 5.141 1.00 88.62 79 GLY A CA 1
ATOM 621 C C . GLY A 1 79 ? -9.518 -7.898 4.185 1.00 88.62 79 GLY A C 1
ATOM 622 O O . GLY A 1 79 ? -10.743 -7.799 4.152 1.00 88.62 79 GLY A O 1
ATOM 623 N N . ILE A 1 80 ? -8.728 -7.141 3.419 1.00 88.00 80 ILE A N 1
ATOM 624 C CA . ILE A 1 80 ? -9.217 -6.133 2.461 1.00 88.00 80 ILE A CA 1
ATOM 625 C C . ILE A 1 80 ? -9.586 -6.781 1.131 1.00 88.00 80 ILE A C 1
ATOM 627 O O . ILE A 1 80 ? -10.591 -6.428 0.515 1.00 88.00 80 ILE A O 1
ATOM 631 N N . VAL A 1 81 ? -8.771 -7.736 0.688 1.00 89.00 81 VAL A N 1
ATOM 632 C CA . VAL A 1 81 ? -9.040 -8.549 -0.498 1.00 89.00 81 VAL A CA 1
ATOM 633 C C . VAL A 1 81 ? -9.412 -9.952 -0.043 1.00 89.00 81 VAL A C 1
ATOM 635 O O . VAL A 1 81 ? -8.862 -10.472 0.921 1.00 89.00 81 VAL A O 1
ATOM 638 N N . SER A 1 82 ? -10.346 -10.585 -0.746 1.00 88.44 82 SER A N 1
ATOM 639 C CA . SER A 1 82 ? -10.665 -11.999 -0.566 1.00 88.44 82 SER A CA 1
ATOM 640 C C . SER A 1 82 ? -10.675 -12.692 -1.921 1.00 88.44 82 SER A C 1
ATOM 642 O O . SER A 1 82 ? -10.999 -12.083 -2.941 1.00 88.44 82 SER A O 1
ATOM 644 N N . PHE A 1 83 ? -10.299 -13.967 -1.930 1.00 84.50 83 PHE A N 1
ATOM 645 C CA . PHE A 1 83 ? -10.337 -14.787 -3.132 1.00 84.50 83 PHE A CA 1
ATOM 646 C C . PHE A 1 83 ? -11.552 -15.708 -3.079 1.00 84.50 83 PHE A C 1
ATOM 648 O O . PHE A 1 83 ? -11.788 -16.348 -2.045 1.00 84.50 83 PHE A O 1
ATOM 655 N N . PRO A 1 84 ? -12.327 -15.801 -4.172 1.00 83.12 84 PRO A N 1
ATOM 656 C CA . PRO A 1 84 ? -13.420 -16.752 -4.235 1.00 83.12 84 PRO A CA 1
ATOM 657 C C . PRO A 1 84 ? -12.863 -18.160 -4.023 1.00 83.12 84 PRO A C 1
ATOM 659 O O . PRO A 1 84 ? -11.855 -18.546 -4.614 1.00 83.12 84 PRO A O 1
ATOM 662 N N . HIS A 1 85 ? -13.514 -18.932 -3.158 1.00 76.69 85 HIS A N 1
ATOM 663 C CA . HIS A 1 85 ? -13.228 -20.355 -3.062 1.00 76.69 85 HIS A CA 1
ATOM 664 C C . HIS A 1 85 ? -13.842 -20.999 -4.302 1.00 76.69 85 HIS A C 1
ATOM 666 O O . HIS A 1 85 ? -15.063 -20.956 -4.470 1.00 76.69 8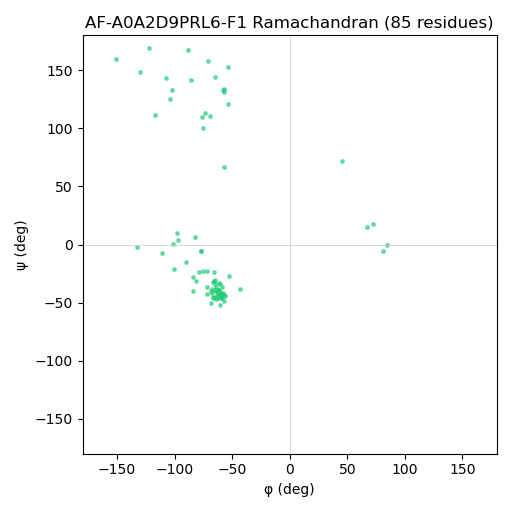5 HIS A O 1
ATOM 672 N N . ASN A 1 86 ? -13.001 -21.520 -5.198 1.00 65.81 86 ASN A N 1
ATOM 673 C CA . ASN A 1 86 ? -13.475 -22.259 -6.364 1.00 65.81 86 ASN A CA 1
ATOM 674 C C . ASN A 1 86 ? -14.409 -23.380 -5.883 1.00 65.81 86 ASN A C 1
ATOM 676 O O . ASN A 1 86 ? -14.009 -24.204 -5.057 1.00 65.81 86 ASN A O 1
ATOM 680 N N . LYS A 1 87 ? -15.655 -23.354 -6.363 1.00 52.69 87 LYS A N 1
ATOM 681 C CA . LYS A 1 87 ? -16.584 -24.484 -6.286 1.00 52.69 87 LYS A CA 1
ATOM 682 C C . LYS A 1 87 ? -16.322 -25.433 -7.441 1.00 52.69 87 LYS A C 1
ATOM 684 O O . LYS A 1 87 ? -16.049 -24.916 -8.548 1.00 52.69 87 LYS A O 1
#

Foldseek 3Di:
DLLVLLVVLQVLCCVVPVDRCNPPDPVVLVVCVVVVDDPDPDPPLVVLVNLLSSLSNQAVHPSHDPDVVVSVVSCVVSVNDDDDDDD

Sequence (87 aa):
MERDIRSLGALFSFCLFGRDATAVTELELRQLDNTWDDEQKASCNITALKTSVLRMIRAGFAGGYQDMQTVVIDLWELGIVSFPHNK

Nearest PDB structures (foldseek):
  4uwb-assembly2_B  TM=4.569E-01  e=2.079E+00  Homo sapiens
  6c1c-assembly2_B  TM=4.542E-01  e=2.464E+00  Homo sapiens
  3gql-assembly4_B  TM=4.459E-01  e=3.089E+00  Homo sapiens
  4qqj-assembly1_A  TM=4.451E-01  e=3.661E+00  Homo sapiens
  4knw-assembly1_A  TM=3.154E-01  e=3.459E+00  Homo sapiens

pLDDT: mean 77.03, std 16.63, range [45.47, 95.81]

Radius of gyration: 13.42 Å; Cα contacts (8 Å, |Δi|>4): 79; chains: 1; bounding box: 30×40×31 Å

Secondary structure (DSSP, 8-state):
-HHHHHHHHHHHHHHHHS---TT--HHHHHHHHHS---SS---HHHHHHHHHHHHHHTTTSTTS-SSHHHHHHHHHHTTSS------

Mean predicted aligned error: 8.46 Å

Solvent-accessible surface area (backbone atoms only — not comparable to full-atom values): 5197 Å² total; per-residue (Å²): 107,46,67,56,41,23,50,49,18,16,49,52,42,25,75,76,68,77,39,85,45,81,78,64,47,82,74,52,54,62,51,52,70,70,69,62,78,79,88,65,97,60,58,72,65,53,58,52,50,52,52,51,35,55,20,20,54,31,26,80,44,91,84,24,43,87,53,69,65,63,54,51,50,55,35,36,78,70,67,76,46,85,76,84,77,85,127